Protein AF-A0A220IEG6-F1 (afdb_monomer)

Radius of gyration: 37.65 Å; Cα contacts (8 Å, |Δi|>4): 8; chains: 1; bounding box: 82×27×104 Å

Solvent-accessible surface area (backbone atoms only — not comparable to full-atom values): 6663 Å² total; per-residue (Å²): 136,83,89,83,88,79,87,78,90,80,84,78,84,68,79,72,67,65,54,66,60,52,52,52,52,50,53,52,49,53,50,53,54,48,53,51,51,52,51,54,53,52,51,56,49,59,73,71,49,74,57,66,71,58,58,52,47,56,49,48,55,59,57,68,71,54,73,52,88,90,44,94,80,40,93,62,82,84,64,74,76,52,48,71,77,76,42,75,69,92,74,62,73,75,69,90,71,74,87,126

pLDDT: mean 77.03, std 18.69, range [35.75, 98.62]

InterPro domains:
  IPR015898 G-protein, gamma subunit-like domain [PF00631] (30-100)
  IPR015898 G-protein, gamma subunit-like domain [SM01224] (26-100)
  IPR045878 Guanine nucleotide-binding protein subunit gamma 1/2 [PTHR35129] (11-99)

Mean predicted aligned error: 17.06 Å

Foldseek 3Di:
DDDDDDDDDDPPPPCPPPVVVVVVVVVVVVVVVVVVVVVVVVVVVVVVDDDPVVVVVVVVCVCVVADDLVDPPDPDPNDCVCCCVVPDDPDPVPPPDDPD

Sequence (100 aa):
MEVGSCNSSGQLSGRAVDTRGKHRIHAQLNRLQQEARFLEEELELLEKMDNASASCKEFLDSVDSKPDPLLPQTMGPVNTTWDQWFERPKEAKRCGCFIL

Secondary structure (DSSP, 8-state):
------------------HHHHHHHHHHHHHHHHHHHHHHHHHHHHHHSPPHHHHHHHHHHHHHTS--TTSTT--S---TTTHHHHS--TT---------

Organism: Brassica juncea (NCBI:txid3707)

Structure (mmCIF, N/CA/C/O backbone):
data_AF-A0A220IEG6-F1
#
_entry.id   AF-A0A220IEG6-F1
#
loop_
_atom_site.group_PDB
_atom_site.id
_atom_site.type_symbol
_atom_site.label_atom_id
_atom_site.label_alt_id
_atom_site.label_comp_id
_atom_site.label_asym_id
_atom_site.label_entity_id
_atom_site.label_seq_id
_atom_site.pdbx_PDB_ins_code
_atom_site.Cartn_x
_atom_site.Cartn_y
_atom_site.Cartn_z
_atom_site.occupancy
_atom_site.B_iso_or_equiv
_atom_site.auth_seq_id
_atom_site.auth_comp_id
_atom_site.auth_asym_id
_atom_site.auth_atom_id
_atom_site.pdbx_PDB_model_num
ATOM 1 N N . MET A 1 1 ? 34.040 3.682 -79.161 1.00 35.75 1 MET A N 1
ATOM 2 C CA . MET A 1 1 ? 32.822 4.412 -79.564 1.00 35.75 1 MET A CA 1
ATOM 3 C C . MET A 1 1 ? 31.842 4.259 -78.412 1.00 35.75 1 MET A C 1
ATOM 5 O O . MET A 1 1 ? 31.467 3.134 -78.120 1.00 35.75 1 MET A O 1
ATOM 9 N N . GLU A 1 2 ? 31.870 5.238 -77.504 1.00 40.72 2 GLU A N 1
ATOM 10 C CA . GLU A 1 2 ? 30.801 6.252 -77.313 1.00 40.72 2 GLU A CA 1
ATOM 11 C C . GLU A 1 2 ? 29.577 5.603 -76.638 1.00 40.72 2 GLU A C 1
ATOM 13 O O . GLU A 1 2 ? 28.864 4.822 -77.254 1.00 40.72 2 GLU A O 1
ATOM 18 N N . VAL A 1 3 ? 29.505 5.616 -75.302 1.00 45.91 3 VAL A N 1
ATOM 19 C CA . VAL A 1 3 ? 28.801 6.615 -74.464 1.00 45.91 3 VAL A CA 1
ATOM 20 C C . VAL A 1 3 ? 27.309 6.720 -74.791 1.00 45.91 3 VAL A C 1
ATOM 22 O O . VAL A 1 3 ? 26.908 7.226 -75.830 1.00 45.91 3 VAL A O 1
ATOM 25 N N . GLY A 1 4 ? 26.495 6.313 -73.817 1.00 37.88 4 GLY A N 1
ATOM 26 C CA . GLY A 1 4 ? 25.057 6.553 -73.760 1.00 37.88 4 GLY A CA 1
ATOM 27 C C . GLY A 1 4 ? 24.598 6.566 -72.306 1.00 37.88 4 GLY A C 1
ATOM 28 O O . GLY A 1 4 ? 23.997 5.612 -71.829 1.00 37.88 4 GLY A O 1
ATOM 29 N N . SER A 1 5 ? 24.962 7.629 -71.587 1.00 54.44 5 SER A N 1
ATOM 30 C CA . SER A 1 5 ? 24.430 7.945 -70.261 1.00 54.44 5 SER A CA 1
ATOM 31 C C . SER A 1 5 ? 23.009 8.500 -70.385 1.00 54.44 5 SER A C 1
ATOM 33 O O . SER A 1 5 ? 22.777 9.418 -71.169 1.00 54.44 5 SER A O 1
ATOM 35 N N . CYS A 1 6 ? 22.078 8.011 -69.568 1.00 40.72 6 CYS A N 1
ATOM 36 C CA . CYS A 1 6 ? 20.976 8.833 -69.076 1.00 40.72 6 CYS A CA 1
ATOM 37 C C . CYS A 1 6 ? 20.684 8.474 -67.613 1.00 40.72 6 CYS A C 1
ATOM 39 O O . CYS A 1 6 ? 20.359 7.346 -67.253 1.00 40.72 6 CYS A O 1
ATOM 41 N N . ASN A 1 7 ? 20.888 9.477 -66.766 1.00 49.38 7 ASN A N 1
ATOM 42 C CA . ASN A 1 7 ? 20.738 9.446 -65.323 1.00 49.38 7 ASN A CA 1
ATOM 43 C C . ASN A 1 7 ? 19.256 9.335 -64.939 1.00 49.38 7 ASN A C 1
ATOM 45 O O . ASN A 1 7 ? 18.441 10.110 -65.437 1.00 49.38 7 ASN A O 1
ATOM 49 N N . SER A 1 8 ? 18.931 8.496 -63.955 1.00 45.44 8 SER A N 1
ATOM 50 C CA . SER A 1 8 ? 17.801 8.774 -63.067 1.00 45.44 8 SER A CA 1
ATOM 51 C C . SER A 1 8 ? 18.321 8.854 -61.642 1.00 45.44 8 SER A C 1
ATOM 53 O O . SER A 1 8 ? 18.659 7.859 -61.004 1.00 45.44 8 SER A O 1
ATOM 55 N N . SER A 1 9 ? 18.425 10.097 -61.194 1.00 51.16 9 SER A N 1
ATOM 56 C CA . SER A 1 9 ? 18.665 10.543 -59.833 1.00 51.16 9 SER A CA 1
ATOM 57 C C . SER A 1 9 ? 17.899 9.696 -58.818 1.00 51.16 9 SER A C 1
ATOM 59 O O . SER A 1 9 ? 16.672 9.664 -58.828 1.00 51.16 9 SER A O 1
ATOM 61 N N . GLY A 1 10 ? 18.620 9.021 -57.927 1.00 48.81 10 GLY A N 1
ATOM 62 C CA . GLY A 1 10 ? 17.977 8.230 -56.880 1.00 48.81 10 GLY A CA 1
ATOM 63 C C . GLY A 1 10 ? 18.913 7.521 -55.911 1.00 48.81 10 GLY A C 1
ATOM 64 O O . GLY A 1 10 ? 18.486 6.572 -55.272 1.00 48.81 10 GLY A O 1
ATOM 65 N N . GLN A 1 11 ? 20.177 7.929 -55.783 1.00 50.25 11 GLN A N 1
ATOM 66 C CA . GLN A 1 11 ? 21.086 7.339 -54.794 1.00 50.25 11 GLN A CA 1
ATOM 67 C C . GLN A 1 11 ? 21.908 8.417 -54.094 1.00 50.25 11 GLN A C 1
ATOM 69 O O . GLN A 1 11 ? 23.114 8.531 -54.254 1.00 50.25 11 GLN A O 1
ATOM 74 N N . LEU A 1 12 ? 21.213 9.205 -53.277 1.00 50.22 12 LEU A N 1
ATOM 75 C CA . LEU A 1 12 ? 21.788 9.857 -52.103 1.00 50.22 12 LEU A CA 1
ATOM 76 C C . LEU A 1 12 ? 20.836 9.658 -50.916 1.00 50.22 12 LEU A C 1
ATOM 78 O O . LEU A 1 12 ? 20.468 10.605 -50.233 1.00 50.22 12 LEU A O 1
ATOM 82 N N . SER A 1 13 ? 20.434 8.413 -50.634 1.00 51.44 13 SER A N 1
ATOM 83 C CA . SER A 1 13 ? 20.050 8.072 -49.259 1.00 51.44 13 SER A CA 1
ATOM 84 C C . SER A 1 13 ? 21.347 7.797 -48.508 1.00 51.44 13 SER A C 1
ATOM 86 O O . SER A 1 13 ? 21.744 6.657 -48.267 1.00 51.44 13 SER A O 1
ATOM 88 N N . GLY A 1 14 ? 22.102 8.872 -48.276 1.00 48.41 14 GLY A N 1
ATOM 89 C CA . GLY A 1 14 ? 23.314 8.827 -47.485 1.00 48.41 14 GLY A CA 1
ATOM 90 C C . GLY A 1 14 ? 22.930 8.323 -46.112 1.00 48.41 14 GLY A C 1
ATOM 91 O O . GLY A 1 14 ? 22.271 9.054 -45.389 1.00 48.41 14 GLY A O 1
ATOM 92 N N . ARG A 1 15 ? 23.284 7.065 -45.822 1.00 53.59 15 ARG A N 1
ATOM 93 C CA . ARG A 1 15 ? 23.444 6.461 -44.496 1.00 53.59 15 ARG A CA 1
ATOM 94 C C . ARG A 1 15 ? 22.760 7.281 -43.401 1.00 53.59 15 ARG A C 1
ATOM 96 O O . ARG A 1 15 ? 23.428 7.840 -42.531 1.00 53.59 15 ARG A O 1
ATOM 103 N N . ALA A 1 16 ? 21.430 7.349 -43.446 1.00 54.22 16 ALA A N 1
ATOM 104 C CA . ALA A 1 16 ? 20.668 7.710 -42.276 1.00 54.22 16 ALA A CA 1
ATOM 105 C C . ALA A 1 16 ? 20.937 6.539 -41.342 1.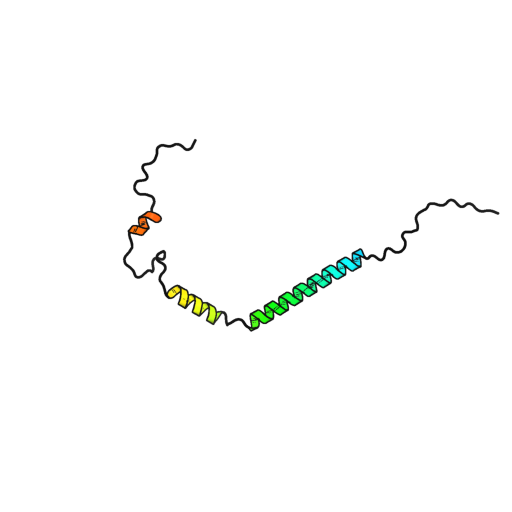00 54.22 16 ALA A C 1
ATOM 107 O O . ALA A 1 16 ? 20.321 5.483 -41.464 1.00 54.22 16 ALA A O 1
ATOM 108 N N . VAL A 1 17 ? 21.975 6.668 -40.505 1.00 59.66 17 VAL A N 1
ATOM 109 C CA . VAL A 1 17 ? 22.139 5.820 -39.329 1.00 59.66 17 VAL A CA 1
ATOM 110 C C . VAL A 1 17 ? 20.743 5.764 -38.747 1.00 59.66 17 VAL A C 1
ATOM 112 O O . VAL A 1 17 ? 20.163 6.827 -38.534 1.00 59.66 17 VAL A O 1
ATOM 115 N N . ASP A 1 18 ? 20.170 4.570 -38.624 1.00 59.00 18 ASP A N 1
ATOM 116 C CA . ASP A 1 18 ? 18.814 4.377 -38.124 1.00 59.00 18 ASP A CA 1
ATOM 117 C C . ASP A 1 18 ?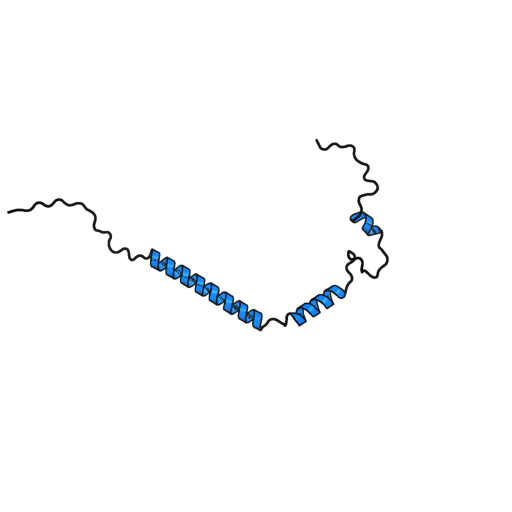 18.780 4.810 -36.650 1.00 59.00 18 ASP A C 1
ATOM 119 O O . ASP A 1 18 ? 18.835 4.026 -35.700 1.00 59.00 18 ASP A O 1
ATOM 123 N N . THR A 1 19 ? 18.802 6.124 -36.444 1.00 61.53 19 THR A N 1
ATOM 124 C CA . THR A 1 19 ? 18.796 6.766 -35.146 1.00 61.53 19 THR A CA 1
ATOM 125 C C . THR A 1 19 ? 17.443 6.527 -34.510 1.00 61.53 19 THR A C 1
ATOM 127 O O . THR A 1 19 ? 17.369 6.489 -33.289 1.00 61.53 19 THR A O 1
ATOM 130 N N . ARG A 1 20 ? 16.380 6.279 -35.289 1.00 62.97 20 ARG A N 1
ATOM 131 C CA . ARG A 1 20 ? 15.067 5.883 -34.774 1.00 62.97 20 ARG A CA 1
ATOM 132 C C . ARG A 1 20 ? 15.150 4.555 -34.021 1.00 62.97 20 ARG A C 1
ATOM 134 O O . ARG A 1 20 ? 14.622 4.466 -32.912 1.00 62.97 20 ARG A O 1
ATOM 141 N N . GLY A 1 21 ? 15.870 3.569 -34.559 1.00 78.56 21 GLY A N 1
ATOM 142 C CA . GLY A 1 21 ? 16.196 2.329 -33.852 1.00 78.56 21 GLY A CA 1
ATOM 143 C C . GLY A 1 21 ? 16.957 2.587 -32.548 1.00 78.56 21 GLY A C 1
ATOM 144 O O . GLY A 1 21 ? 16.549 2.100 -31.491 1.00 78.56 21 GLY A O 1
ATOM 145 N N . LYS A 1 22 ? 17.997 3.434 -32.592 1.00 85.75 22 LYS A N 1
ATOM 146 C CA . LYS A 1 22 ? 18.786 3.813 -31.406 1.00 85.75 22 LYS A CA 1
ATOM 147 C C . LYS A 1 22 ? 17.928 4.477 -30.323 1.00 85.75 22 LYS A C 1
ATOM 149 O O . LYS A 1 22 ? 17.981 4.039 -29.178 1.00 85.75 22 LYS A O 1
ATOM 154 N N . HIS A 1 23 ? 17.126 5.486 -30.664 1.00 89.62 23 HIS A N 1
ATOM 155 C CA . HIS A 1 23 ? 16.256 6.182 -29.709 1.00 89.62 23 HIS A CA 1
ATOM 156 C C . HIS A 1 23 ? 15.209 5.240 -29.110 1.00 89.62 23 HIS A C 1
ATOM 158 O O . HIS A 1 23 ? 14.971 5.294 -27.907 1.00 89.62 23 HIS A O 1
ATOM 164 N N . ARG A 1 24 ? 14.635 4.331 -29.911 1.00 91.00 24 ARG A N 1
ATOM 165 C CA . ARG A 1 24 ? 13.699 3.315 -29.409 1.00 91.00 24 ARG A CA 1
ATOM 166 C C . ARG A 1 24 ? 14.356 2.406 -28.372 1.00 91.00 24 ARG A C 1
ATOM 168 O O . ARG A 1 24 ? 13.771 2.182 -27.318 1.00 91.00 24 ARG A O 1
ATOM 175 N N . ILE A 1 25 ? 15.566 1.922 -28.653 1.00 92.94 25 ILE A N 1
ATOM 176 C CA . ILE A 1 25 ? 16.320 1.078 -27.717 1.00 92.94 25 ILE A CA 1
ATOM 177 C C . ILE A 1 25 ? 16.660 1.860 -26.440 1.00 92.94 25 ILE A C 1
ATOM 179 O O . ILE A 1 25 ? 16.475 1.340 -25.347 1.00 92.94 25 ILE A O 1
ATOM 183 N N . HIS A 1 26 ? 17.082 3.124 -26.553 1.00 94.12 26 HIS A N 1
ATOM 184 C CA . HIS A 1 26 ? 17.383 3.957 -25.381 1.00 94.12 26 HIS A CA 1
ATOM 185 C C . HIS A 1 26 ? 16.135 4.236 -24.536 1.00 94.12 26 HIS A C 1
ATOM 187 O O . HIS A 1 26 ? 16.206 4.180 -23.316 1.00 94.12 26 HIS A O 1
ATOM 193 N N . ALA A 1 27 ? 14.980 4.487 -25.158 1.00 95.44 27 ALA A N 1
ATOM 194 C CA . ALA A 1 27 ? 13.726 4.681 -24.434 1.00 95.44 27 ALA A CA 1
ATOM 195 C C . ALA A 1 27 ? 13.305 3.415 -23.674 1.00 95.44 27 ALA A C 1
ATOM 197 O O . ALA A 1 27 ? 12.890 3.500 -22.522 1.00 95.44 27 ALA A O 1
ATOM 198 N N . GLN A 1 28 ? 13.451 2.239 -24.292 1.00 95.94 28 GLN A N 1
ATOM 199 C CA . GLN A 1 28 ? 13.186 0.961 -23.629 1.00 95.94 28 GLN A CA 1
ATOM 200 C C . GLN A 1 28 ? 14.154 0.707 -22.470 1.00 95.94 28 GLN A C 1
ATOM 202 O O . GLN A 1 28 ? 13.712 0.313 -21.396 1.00 95.94 28 GLN A O 1
ATOM 207 N N . LEU A 1 29 ? 15.447 0.985 -22.662 1.00 97.19 29 LEU A N 1
ATOM 208 C CA . LEU A 1 29 ? 16.455 0.856 -21.612 1.00 97.19 29 LEU A CA 1
ATOM 209 C C . LEU A 1 29 ? 16.161 1.788 -20.433 1.00 97.19 29 LEU A C 1
ATOM 211 O O . LEU A 1 29 ? 16.147 1.338 -19.296 1.00 97.19 29 LEU A O 1
ATOM 215 N N . ASN A 1 30 ? 15.864 3.060 -20.704 1.00 97.56 30 ASN A N 1
ATOM 216 C CA . ASN A 1 30 ? 15.528 4.035 -19.667 1.00 97.56 30 ASN A CA 1
ATOM 217 C C . ASN A 1 30 ? 14.274 3.625 -18.889 1.00 97.56 30 ASN A C 1
ATOM 219 O O . ASN A 1 30 ? 14.239 3.788 -17.672 1.00 97.56 30 ASN A O 1
ATOM 223 N N . ARG A 1 31 ? 13.266 3.069 -19.577 1.00 98.12 31 ARG A N 1
ATOM 224 C CA . ARG A 1 31 ? 12.058 2.547 -18.931 1.00 98.12 31 ARG A CA 1
ATOM 225 C C . ARG A 1 31 ? 12.392 1.393 -17.990 1.00 98.12 31 ARG A C 1
ATOM 227 O O . ARG A 1 31 ? 12.024 1.452 -16.827 1.00 98.12 31 ARG A O 1
ATOM 234 N N . LEU A 1 32 ? 13.141 0.396 -18.466 1.00 98.50 32 LEU A N 1
ATOM 235 C CA . LEU A 1 32 ? 13.563 -0.742 -17.642 1.00 98.50 32 LEU A CA 1
ATOM 236 C C . LEU A 1 32 ? 14.429 -0.302 -16.460 1.00 98.50 32 LEU A C 1
ATOM 238 O O . LEU A 1 32 ? 14.266 -0.804 -15.358 1.00 98.50 32 LEU A O 1
ATOM 242 N N . GLN A 1 33 ? 15.325 0.662 -16.667 1.00 98.38 33 GLN A N 1
ATOM 243 C CA . GLN A 1 33 ? 16.152 1.202 -15.593 1.00 98.38 33 GLN A CA 1
ATOM 244 C C . GLN A 1 33 ? 15.307 1.933 -14.542 1.00 98.38 33 GLN A C 1
ATOM 246 O O . GLN A 1 33 ? 15.629 1.893 -13.361 1.00 98.38 33 GLN A O 1
ATOM 251 N N . GLN A 1 34 ? 14.235 2.610 -14.953 1.00 98.62 34 GLN A N 1
ATOM 252 C CA . GLN A 1 34 ? 13.298 3.236 -14.028 1.00 98.62 34 GLN A CA 1
ATOM 253 C C . GLN A 1 34 ? 12.464 2.200 -13.269 1.00 98.62 34 GLN A C 1
ATOM 255 O O . GLN A 1 34 ? 12.339 2.321 -12.057 1.00 98.62 34 GLN A O 1
ATOM 260 N N . GLU A 1 35 ? 11.943 1.183 -13.958 1.00 98.62 35 GLU A N 1
ATOM 261 C CA . GLU A 1 35 ? 11.229 0.061 -13.334 1.00 98.62 35 GLU A CA 1
ATOM 262 C C . GLU A 1 35 ? 12.121 -0.648 -12.300 1.00 98.62 35 GLU A C 1
ATOM 264 O O . GLU A 1 35 ? 11.675 -0.902 -11.188 1.00 98.62 35 GLU A O 1
ATOM 269 N N . ALA A 1 36 ? 13.398 -0.884 -12.622 1.00 98.56 36 ALA A N 1
ATOM 270 C CA . ALA A 1 36 ? 14.358 -1.482 -11.695 1.00 98.56 36 ALA A CA 1
ATOM 271 C C . ALA A 1 36 ? 14.568 -0.626 -10.438 1.00 98.56 36 ALA A C 1
ATOM 273 O O . ALA A 1 36 ? 14.498 -1.155 -9.335 1.00 98.56 36 ALA A O 1
ATOM 274 N N . ARG A 1 37 ? 14.748 0.695 -10.592 1.00 98.62 37 ARG A N 1
ATOM 275 C CA . ARG A 1 37 ? 14.879 1.603 -9.439 1.00 98.62 37 ARG A CA 1
ATOM 276 C C . ARG A 1 37 ? 13.639 1.597 -8.549 1.00 98.62 37 ARG A C 1
ATOM 278 O O . ARG A 1 37 ? 13.775 1.544 -7.337 1.00 98.62 37 ARG A O 1
ATOM 285 N N . PHE A 1 38 ? 12.443 1.625 -9.136 1.00 98.62 38 PHE A N 1
ATOM 286 C CA . PHE A 1 38 ? 11.206 1.574 -8.353 1.00 98.62 38 PHE A CA 1
ATOM 287 C C . PHE A 1 38 ? 11.076 0.267 -7.572 1.00 98.62 38 PHE A C 1
ATOM 289 O O . PHE A 1 38 ? 10.715 0.300 -6.403 1.00 98.62 38 PHE A O 1
ATOM 296 N N . LEU A 1 39 ? 11.433 -0.867 -8.176 1.00 98.56 39 LEU A N 1
ATOM 297 C CA . LEU A 1 39 ? 11.424 -2.149 -7.471 1.00 98.56 39 LEU A CA 1
ATOM 298 C C . LEU A 1 39 ? 12.454 -2.200 -6.334 1.00 98.56 39 LEU A C 1
ATOM 300 O O . LEU A 1 39 ? 12.162 -2.756 -5.281 1.00 98.56 39 LEU A O 1
ATOM 304 N N . GLU A 1 40 ? 13.643 -1.623 -6.522 1.00 98.50 40 GLU A N 1
ATOM 305 C CA . GLU A 1 40 ? 14.654 -1.515 -5.461 1.00 98.50 40 GLU A CA 1
ATOM 306 C C . GLU A 1 40 ? 14.144 -0.669 -4.281 1.00 98.50 40 GLU A C 1
ATOM 308 O O . GLU A 1 40 ? 14.257 -1.092 -3.131 1.00 98.50 40 GLU A O 1
ATOM 313 N N . GLU A 1 41 ? 13.523 0.480 -4.562 1.00 98.44 41 GLU A N 1
ATOM 314 C CA . GLU A 1 41 ? 12.904 1.346 -3.550 1.00 98.44 41 GLU A CA 1
ATOM 315 C C . GLU A 1 41 ? 11.743 0.641 -2.821 1.00 98.44 41 GLU A C 1
ATOM 317 O O . GLU A 1 41 ? 11.651 0.698 -1.595 1.00 98.44 41 GLU A O 1
ATOM 322 N N . GLU A 1 42 ? 10.870 -0.067 -3.548 1.00 98.00 42 GLU A N 1
ATOM 323 C CA . GLU A 1 42 ? 9.764 -0.841 -2.967 1.00 98.00 42 GLU A CA 1
ATOM 324 C C . GLU A 1 42 ? 10.266 -1.973 -2.063 1.00 98.00 42 GLU A C 1
ATOM 326 O O . GLU A 1 42 ? 9.711 -2.188 -0.985 1.00 98.00 42 GLU A O 1
ATOM 331 N N . LEU A 1 43 ? 11.331 -2.674 -2.460 1.00 98.25 43 LEU A N 1
ATOM 332 C CA . LEU A 1 43 ? 11.947 -3.714 -1.635 1.00 98.25 43 LEU A CA 1
ATOM 333 C C . LEU A 1 43 ? 12.543 -3.141 -0.346 1.00 98.25 43 LEU A C 1
ATOM 335 O O . LEU A 1 43 ? 12.341 -3.726 0.718 1.00 98.25 43 LEU A O 1
ATOM 339 N N . GLU A 1 44 ? 13.219 -1.992 -0.416 1.00 98.06 44 GLU A N 1
ATOM 340 C CA . GLU A 1 44 ? 13.749 -1.315 0.774 1.00 98.06 44 GLU A CA 1
ATOM 341 C C . GLU A 1 44 ? 12.622 -0.894 1.733 1.00 98.06 44 GLU A C 1
ATOM 343 O O . GLU A 1 44 ? 12.767 -0.989 2.954 1.00 98.06 44 GLU A O 1
ATOM 348 N N . LEU A 1 45 ? 11.480 -0.446 1.202 1.00 97.62 45 LEU A N 1
ATOM 349 C CA . LEU A 1 45 ? 10.303 -0.141 2.015 1.00 97.62 45 LEU A CA 1
ATOM 350 C C . LEU A 1 45 ? 9.729 -1.404 2.663 1.00 97.62 45 LEU A C 1
ATOM 352 O O . LEU A 1 45 ? 9.470 -1.389 3.863 1.00 97.62 45 LEU A O 1
ATOM 356 N N . LEU A 1 46 ? 9.577 -2.495 1.906 1.00 96.31 46 LEU A N 1
ATOM 357 C CA . LEU A 1 46 ? 9.074 -3.775 2.417 1.00 96.31 46 LEU A CA 1
ATOM 358 C C . LEU A 1 46 ? 9.957 -4.355 3.528 1.00 96.31 46 LEU A C 1
ATOM 360 O O . LEU A 1 46 ? 9.426 -4.917 4.480 1.00 96.31 46 LEU A O 1
ATOM 364 N N . GLU A 1 47 ? 11.280 -4.199 3.443 1.00 96.19 47 GLU A N 1
ATOM 365 C CA . GLU A 1 47 ? 12.207 -4.641 4.494 1.00 96.19 47 GLU A CA 1
ATOM 366 C C . GLU A 1 47 ? 12.031 -3.852 5.803 1.00 96.19 47 GLU A C 1
ATOM 368 O O . GLU A 1 47 ? 12.229 -4.390 6.891 1.00 96.19 47 GLU A O 1
ATOM 373 N N . LYS A 1 48 ? 11.624 -2.582 5.706 1.00 95.94 48 LYS A N 1
ATOM 374 C CA . LYS A 1 48 ? 11.365 -1.707 6.860 1.00 95.94 48 LYS A CA 1
ATOM 375 C C . LYS A 1 48 ? 9.946 -1.833 7.413 1.00 95.94 48 LYS A C 1
ATOM 377 O O . LYS A 1 48 ? 9.677 -1.276 8.475 1.00 95.94 48 LYS A O 1
ATOM 382 N N . MET A 1 49 ? 9.033 -2.487 6.695 1.00 95.06 49 MET A N 1
ATOM 383 C CA . MET A 1 49 ? 7.647 -2.639 7.127 1.00 95.06 49 MET A CA 1
ATOM 384 C C . MET A 1 49 ? 7.517 -3.668 8.250 1.00 95.06 49 MET A C 1
ATOM 386 O O . MET A 1 49 ? 8.183 -4.702 8.266 1.00 95.06 49 MET A O 1
ATOM 390 N N . ASP A 1 50 ? 6.596 -3.397 9.170 1.00 93.69 50 ASP A N 1
ATOM 391 C CA . ASP A 1 50 ? 6.256 -4.329 10.235 1.00 93.69 50 ASP A CA 1
ATOM 392 C C . ASP A 1 50 ? 5.532 -5.573 9.703 1.00 93.69 50 ASP A C 1
ATOM 394 O O . ASP A 1 50 ? 4.950 -5.599 8.613 1.00 93.69 50 ASP A O 1
ATOM 398 N N . ASN A 1 51 ? 5.531 -6.630 10.517 1.00 94.88 51 ASN A N 1
ATOM 399 C CA . ASN A 1 51 ? 4.797 -7.848 10.201 1.00 94.88 51 ASN A CA 1
ATOM 400 C C . ASN A 1 51 ? 3.305 -7.546 10.015 1.00 94.88 51 ASN A C 1
ATOM 402 O O . ASN A 1 51 ? 2.672 -6.960 10.894 1.00 94.88 51 ASN A O 1
ATOM 406 N N . ALA A 1 52 ? 2.710 -8.076 8.943 1.00 96.00 52 ALA A N 1
ATOM 407 C CA . ALA A 1 52 ? 1.280 -7.917 8.680 1.00 96.00 52 ALA A CA 1
ATOM 408 C C . ALA A 1 52 ? 0.406 -8.369 9.865 1.00 96.00 52 ALA A C 1
ATOM 410 O O . ALA A 1 52 ? -0.613 -7.753 10.154 1.00 96.00 52 ALA A O 1
ATOM 411 N N . SER A 1 53 ? 0.823 -9.406 10.601 1.00 96.44 53 SER A N 1
ATOM 412 C CA . SER A 1 53 ? 0.120 -9.870 11.803 1.00 96.44 53 SER A CA 1
ATOM 413 C C . SER A 1 53 ? 0.091 -8.832 12.930 1.00 96.44 53 SER A C 1
ATOM 415 O O . SER A 1 53 ? -0.920 -8.734 13.623 1.00 96.44 53 SER A O 1
ATOM 417 N N . ALA A 1 54 ? 1.165 -8.055 13.106 1.00 95.69 54 ALA A N 1
ATOM 418 C CA . ALA A 1 54 ? 1.231 -6.984 14.094 1.00 95.69 54 ALA A CA 1
ATOM 419 C C . ALA A 1 54 ? 0.322 -5.821 13.681 1.00 95.69 54 ALA A C 1
ATOM 421 O O . ALA A 1 54 ? -0.569 -5.452 14.443 1.00 95.69 54 ALA A O 1
ATOM 422 N N . SER A 1 55 ? 0.446 -5.343 12.438 1.00 95.38 55 SER A N 1
ATOM 423 C CA . SER A 1 55 ? -0.396 -4.258 11.918 1.00 95.38 55 SER A CA 1
ATOM 424 C C . SER A 1 55 ? -1.885 -4.622 11.911 1.00 95.38 55 SER A C 1
ATOM 426 O O . SER A 1 55 ? -2.726 -3.799 12.262 1.00 95.38 55 SER A O 1
ATOM 428 N N . CYS A 1 56 ? -2.242 -5.864 11.559 1.00 96.44 56 CYS A N 1
ATOM 429 C CA . CYS A 1 56 ? -3.630 -6.325 11.618 1.00 96.44 56 CYS A CA 1
ATOM 430 C C . CYS A 1 56 ? -4.164 -6.364 13.052 1.00 96.44 56 CYS A C 1
ATOM 432 O O . CYS A 1 56 ? -5.324 -6.026 13.270 1.00 96.44 56 CYS A O 1
ATOM 434 N N . LYS A 1 57 ? -3.342 -6.769 14.026 1.00 96.31 57 LYS A N 1
ATOM 435 C CA . LYS A 1 57 ? -3.748 -6.781 15.431 1.00 96.31 57 LYS A CA 1
ATOM 436 C C . LYS A 1 57 ? -3.989 -5.364 15.949 1.00 96.31 57 LYS A C 1
ATOM 438 O O . LYS A 1 57 ? -5.045 -5.112 16.510 1.00 96.31 57 LYS A O 1
ATOM 443 N N . GLU A 1 58 ? -3.062 -4.443 15.695 1.00 96.31 58 GLU A N 1
ATOM 444 C CA . GLU A 1 58 ? -3.213 -3.031 16.069 1.00 96.31 58 GLU A CA 1
ATOM 445 C C . GLU A 1 58 ? -4.455 -2.401 15.434 1.00 96.31 58 GLU A C 1
ATOM 447 O O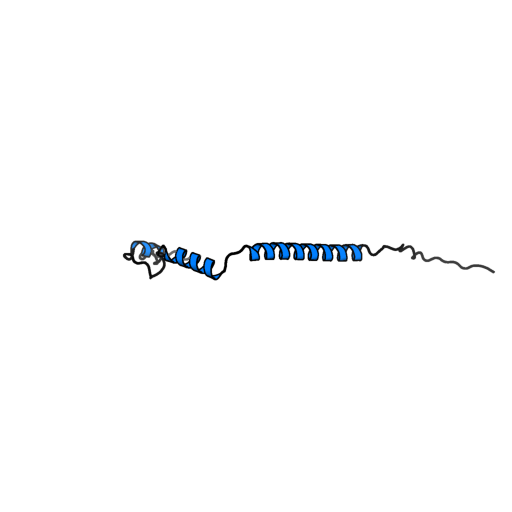 . GLU A 1 58 ? -5.189 -1.660 16.086 1.00 96.31 58 GLU A O 1
ATOM 452 N N . PHE A 1 59 ? -4.728 -2.734 14.171 1.00 95.12 59 PHE A N 1
ATOM 453 C CA . PHE A 1 59 ? -5.937 -2.292 13.491 1.00 95.12 59 PHE A CA 1
ATOM 454 C C . PHE A 1 59 ? -7.204 -2.812 14.181 1.00 95.12 59 PHE A C 1
ATOM 456 O O . PHE A 1 59 ? -8.101 -2.018 14.460 1.00 95.12 59 PHE A O 1
ATOM 463 N N . LEU A 1 60 ? -7.275 -4.109 14.493 1.00 94.06 60 LEU A N 1
ATOM 464 C CA . LEU A 1 60 ? -8.419 -4.688 15.204 1.00 94.06 60 LEU A CA 1
ATOM 465 C C . LEU A 1 60 ? -8.604 -4.046 16.582 1.00 94.06 60 LEU A C 1
ATOM 467 O O . LEU A 1 60 ? -9.698 -3.580 16.884 1.00 94.06 60 LEU A O 1
ATOM 471 N N . ASP A 1 61 ? -7.525 -3.914 17.355 1.00 94.25 61 ASP A N 1
ATOM 472 C CA . ASP A 1 61 ? -7.548 -3.258 18.665 1.00 94.25 61 ASP A CA 1
ATOM 473 C C . ASP A 1 61 ? -8.074 -1.811 18.552 1.00 94.25 61 ASP A C 1
ATOM 475 O O . ASP A 1 61 ? -8.833 -1.344 19.405 1.00 94.25 61 ASP A O 1
ATOM 479 N N . SER A 1 62 ? -7.724 -1.099 17.472 1.00 92.75 62 SER A N 1
ATOM 480 C CA . SER A 1 62 ? -8.211 0.260 17.211 1.00 92.75 62 SER A CA 1
ATOM 481 C C . SER A 1 62 ? -9.705 0.308 16.868 1.00 92.75 62 SER A C 1
ATOM 483 O O . SER A 1 62 ? -10.415 1.178 17.377 1.00 92.75 62 SER A O 1
ATOM 485 N N . VAL A 1 63 ? -10.195 -0.631 16.053 1.00 90.94 63 VAL A N 1
ATOM 486 C CA . VAL A 1 63 ? -11.602 -0.716 15.631 1.00 90.94 63 VAL A CA 1
ATOM 487 C C . VAL A 1 63 ? -12.491 -1.135 16.800 1.00 90.94 63 VAL A C 1
ATOM 489 O O . VAL A 1 63 ? -13.550 -0.547 17.004 1.00 90.94 63 VAL A O 1
ATOM 492 N N . ASP A 1 64 ? -12.030 -2.078 17.618 1.00 87.12 64 ASP A N 1
ATOM 493 C CA . ASP A 1 64 ? -12.779 -2.585 18.768 1.00 87.12 64 ASP A CA 1
ATOM 494 C C . ASP A 1 64 ? -12.796 -1.599 19.949 1.00 87.12 64 ASP A C 1
ATOM 496 O O . ASP A 1 64 ? -13.655 -1.688 20.829 1.00 87.12 64 ASP A O 1
ATOM 500 N N . SER A 1 65 ? -11.882 -0.620 19.974 1.00 88.25 65 SER A N 1
ATOM 501 C CA . SER A 1 65 ? -11.767 0.348 21.075 1.00 88.25 65 SER A C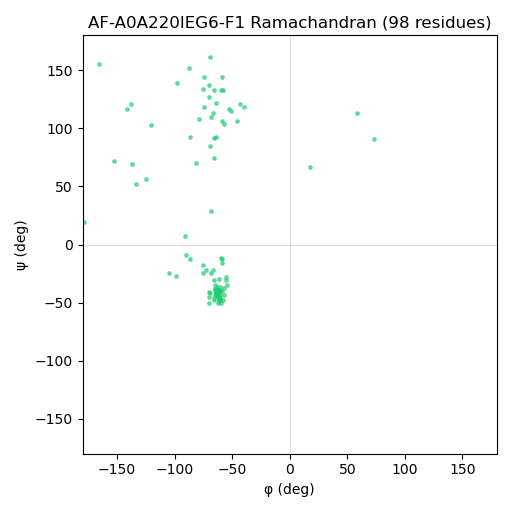A 1
ATOM 502 C C . SER A 1 65 ? -13.016 1.216 21.279 1.00 88.25 65 SER A C 1
ATOM 504 O O . SER A 1 65 ? -13.295 1.646 22.403 1.00 88.25 65 SER A O 1
ATOM 506 N N . LYS A 1 66 ? -13.779 1.484 20.211 1.00 84.19 66 LYS A N 1
ATOM 507 C CA . LYS A 1 66 ? -14.998 2.295 20.261 1.00 84.19 66 LYS A CA 1
ATOM 508 C C . LYS A 1 66 ? -16.097 1.659 19.407 1.00 84.19 66 LYS A C 1
ATOM 510 O O . LYS A 1 66 ? -15.932 1.573 18.194 1.00 84.19 66 LYS A O 1
ATOM 515 N N . PRO A 1 67 ? -17.253 1.307 19.997 1.00 80.44 67 PRO A N 1
ATOM 516 C CA . PRO A 1 67 ? -18.343 0.708 19.241 1.00 80.44 67 PRO A CA 1
ATOM 517 C C . PRO A 1 67 ? -18.919 1.704 18.226 1.00 80.44 67 PRO A C 1
ATOM 519 O O . PRO A 1 67 ? -19.206 2.858 18.563 1.00 80.44 67 PRO A O 1
ATOM 522 N N . ASP A 1 68 ? -19.103 1.246 16.990 1.00 79.56 68 ASP A N 1
ATOM 523 C CA . ASP A 1 68 ? -19.717 2.026 15.915 1.00 79.56 68 ASP A CA 1
ATOM 524 C C . ASP A 1 68 ? -21.236 2.130 16.136 1.00 79.56 68 ASP A C 1
ATOM 526 O O . ASP A 1 68 ? -21.899 1.094 16.098 1.00 79.56 68 ASP A O 1
ATOM 530 N N . PRO A 1 69 ? -21.812 3.338 16.312 1.00 76.12 69 PRO A N 1
ATOM 531 C CA . PRO A 1 69 ? -23.248 3.545 16.543 1.00 76.12 69 PRO A CA 1
ATOM 532 C C . PRO A 1 69 ? -24.162 3.014 15.431 1.00 76.12 69 PRO A C 1
ATOM 534 O O . PRO A 1 69 ? -25.366 2.901 15.649 1.00 76.12 69 PRO A O 1
ATOM 537 N N . LEU A 1 70 ? -23.622 2.719 14.246 1.00 77.25 70 LEU A N 1
ATOM 538 C CA . LEU A 1 70 ? -24.365 2.143 13.128 1.00 77.25 70 LEU A CA 1
ATOM 539 C C . LEU A 1 70 ? -24.358 0.611 13.131 1.00 77.25 70 LEU A C 1
ATOM 541 O O . LEU A 1 70 ? -25.086 -0.003 12.350 1.00 77.25 70 LEU A O 1
ATOM 545 N N . LEU A 1 71 ? -23.555 -0.015 13.995 1.00 76.50 71 LEU A N 1
ATOM 546 C CA . LEU A 1 71 ? -23.482 -1.462 14.114 1.00 76.50 71 LEU A CA 1
ATOM 547 C C . LEU A 1 71 ? -24.350 -1.961 15.282 1.00 76.50 71 LEU A C 1
ATOM 549 O O . LEU A 1 71 ? -24.315 -1.387 16.371 1.00 76.50 71 LEU A O 1
ATOM 553 N N . PRO A 1 72 ? -25.084 -3.082 15.116 1.00 66.75 72 PRO A N 1
ATOM 554 C CA . PRO A 1 72 ? -25.993 -3.622 16.140 1.00 66.75 72 PRO A CA 1
ATOM 555 C C . PRO A 1 72 ? -25.340 -3.965 17.488 1.00 66.75 72 PRO A C 1
ATOM 557 O O . PRO A 1 72 ? -26.036 -4.248 18.459 1.00 66.75 72 PRO A O 1
ATOM 560 N N . GLN A 1 73 ? -24.007 -3.995 17.541 1.00 66.12 73 GLN A N 1
ATOM 561 C CA .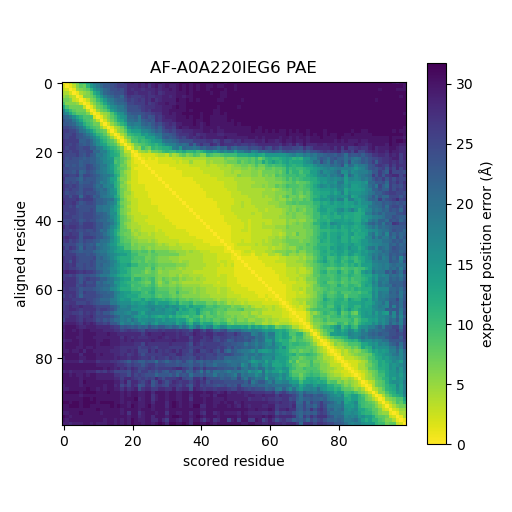 GLN A 1 73 ? -23.223 -4.447 18.685 1.00 66.12 73 GLN A CA 1
ATOM 562 C C . GLN A 1 73 ? -22.865 -3.321 19.667 1.00 66.12 73 GLN A C 1
ATOM 564 O O . GLN A 1 73 ? -22.107 -3.547 20.611 1.00 66.12 73 GLN A O 1
ATOM 569 N N . THR A 1 74 ? -23.409 -2.110 19.492 1.00 58.59 74 THR A N 1
ATOM 570 C CA . THR A 1 74 ? -23.181 -1.026 20.450 1.00 58.59 74 THR A CA 1
ATOM 571 C C . THR A 1 74 ? -23.828 -1.340 21.788 1.00 58.59 74 THR A C 1
ATOM 573 O O . THR A 1 74 ? -25.052 -1.363 21.919 1.00 58.59 74 THR A O 1
ATOM 576 N N . MET A 1 75 ? -22.998 -1.534 22.809 1.00 56.75 75 MET A N 1
ATOM 577 C CA . MET A 1 75 ? -23.431 -1.545 24.202 1.00 56.75 75 MET A CA 1
ATOM 578 C C . MET A 1 75 ? -23.840 -0.122 24.602 1.00 56.75 75 MET A C 1
ATOM 580 O O . MET A 1 75 ? -23.046 0.655 25.123 1.00 56.75 75 MET A O 1
ATOM 584 N N . GLY A 1 76 ? -25.084 0.240 24.301 1.00 62.72 76 GLY A N 1
ATOM 585 C CA . GLY A 1 76 ? -25.673 1.530 24.632 1.00 62.72 76 GLY A CA 1
ATOM 586 C C . GLY A 1 76 ? -27.194 1.503 24.465 1.00 62.72 76 GLY A C 1
ATOM 587 O O . GLY A 1 76 ? -27.716 0.664 23.729 1.00 62.72 76 GLY A O 1
ATOM 588 N N . PRO A 1 77 ? -27.936 2.379 25.163 1.00 63.12 77 PRO A N 1
ATOM 589 C CA . PRO A 1 77 ? -29.372 2.502 24.953 1.00 63.12 77 PRO A CA 1
ATOM 590 C C . PRO A 1 77 ? -29.648 2.887 23.494 1.00 63.12 77 PRO A C 1
ATOM 592 O O . PRO A 1 77 ? -29.013 3.801 22.964 1.00 63.12 77 PRO A O 1
ATOM 595 N N . VAL A 1 78 ? -30.596 2.192 22.857 1.00 69.62 78 VAL A N 1
ATOM 596 C CA . VAL A 1 78 ? -31.047 2.492 21.490 1.00 69.62 78 VAL A CA 1
ATOM 597 C C . VAL A 1 78 ? -31.438 3.963 21.420 1.00 69.62 78 VAL A C 1
ATOM 599 O O . VAL A 1 78 ? -32.357 4.409 22.108 1.00 69.62 78 VAL A O 1
ATOM 602 N N . ASN A 1 79 ? -30.722 4.732 20.604 1.00 69.00 79 ASN A N 1
ATOM 603 C CA . ASN A 1 79 ? -31.035 6.135 20.410 1.00 69.00 79 ASN A CA 1
ATOM 604 C C . ASN A 1 79 ? -32.088 6.263 19.303 1.00 69.00 79 ASN A C 1
ATOM 606 O O . ASN A 1 79 ? -31.762 6.395 18.127 1.00 69.00 79 ASN A O 1
ATOM 610 N N . THR A 1 80 ? -33.358 6.277 19.709 1.00 73.75 80 THR A N 1
ATOM 611 C CA . THR A 1 80 ? -34.537 6.414 18.833 1.00 73.75 8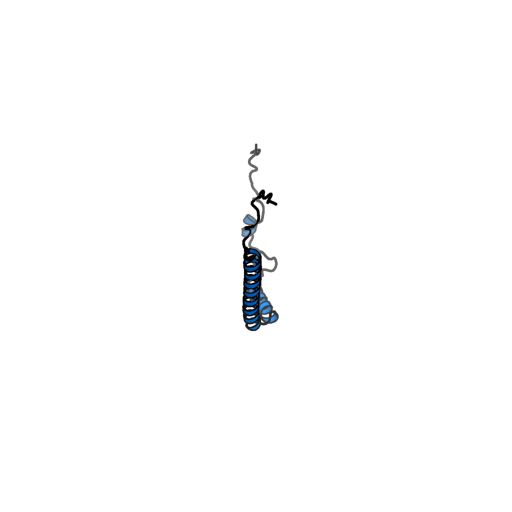0 THR A CA 1
ATOM 612 C C . THR A 1 80 ? -34.558 7.713 18.018 1.00 73.75 80 THR A C 1
ATOM 614 O O . THR A 1 80 ? -35.361 7.867 17.106 1.00 73.75 80 THR A O 1
ATOM 617 N N . THR A 1 81 ? -33.686 8.679 18.325 1.00 73.56 81 THR A N 1
ATOM 618 C CA . THR A 1 81 ? -33.533 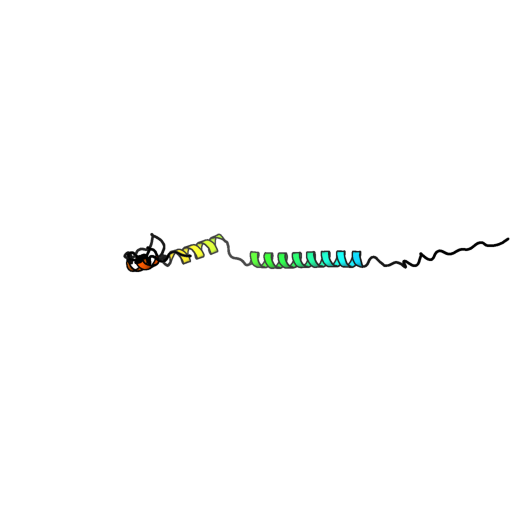9.910 17.531 1.00 73.56 81 THR A CA 1
ATOM 619 C C . THR A 1 81 ? -32.837 9.637 16.195 1.00 73.56 81 THR A C 1
ATOM 621 O O . THR A 1 81 ? -32.996 10.415 15.262 1.00 73.56 81 THR A O 1
ATOM 624 N N . TRP A 1 82 ? -32.074 8.545 16.062 1.00 73.12 82 TRP A N 1
ATOM 625 C CA . TRP A 1 82 ? -31.419 8.178 14.797 1.00 73.12 82 TRP A CA 1
ATOM 626 C C . TRP A 1 82 ? -32.392 7.600 13.773 1.00 73.12 82 TRP A C 1
ATOM 628 O O . TRP A 1 82 ? -32.162 7.756 12.573 1.00 73.12 82 TRP A O 1
ATOM 638 N N . ASP A 1 83 ? -33.517 7.040 14.227 1.00 75.12 83 ASP A N 1
ATOM 639 C CA . ASP A 1 83 ? -34.591 6.554 13.357 1.00 75.12 83 ASP A CA 1
ATOM 640 C C . ASP A 1 83 ? -35.088 7.662 12.416 1.00 75.12 83 ASP A C 1
ATOM 642 O O . ASP A 1 83 ? -35.482 7.386 11.293 1.00 75.12 83 ASP A O 1
ATOM 646 N N . GLN A 1 84 ? -34.983 8.941 12.797 1.00 78.00 84 GLN A N 1
ATOM 647 C CA . GLN A 1 84 ? -35.371 1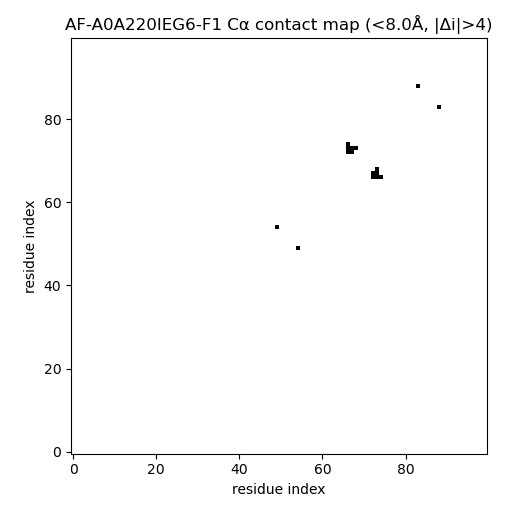0.058 11.927 1.00 78.00 84 GLN A CA 1
ATOM 648 C C . GLN A 1 84 ? -34.488 10.218 10.669 1.00 78.00 84 GLN A C 1
ATOM 650 O O . GLN A 1 84 ? -34.914 10.862 9.711 1.00 78.00 84 GLN A O 1
ATOM 655 N N . TRP A 1 85 ? -33.257 9.689 10.684 1.00 73.38 85 TRP A N 1
ATOM 656 C CA . TRP A 1 85 ? -32.299 9.759 9.573 1.00 73.38 85 TRP A CA 1
ATOM 657 C C . TRP A 1 85 ? -32.272 8.474 8.735 1.00 73.38 85 TRP A C 1
ATOM 659 O O . TRP A 1 85 ? -31.941 8.537 7.551 1.00 73.38 85 TRP A O 1
ATOM 669 N N . PHE A 1 86 ? -32.612 7.328 9.336 1.00 73.38 86 PHE A N 1
ATOM 670 C CA . PHE A 1 86 ? -32.581 6.012 8.683 1.00 73.38 86 PHE A CA 1
ATOM 671 C C . PHE A 1 86 ? -33.964 5.463 8.315 1.00 73.38 86 PHE A C 1
ATOM 673 O O . PHE A 1 86 ? -34.075 4.671 7.378 1.00 73.38 86 PHE A O 1
ATOM 680 N N . GLU A 1 87 ? -35.030 5.894 8.991 1.00 71.50 87 GLU A N 1
ATOM 681 C CA . GLU A 1 87 ? -36.401 5.631 8.567 1.00 71.50 87 GLU A CA 1
ATOM 682 C C . GLU A 1 87 ? -36.887 6.717 7.604 1.00 71.50 87 GLU A C 1
ATOM 684 O O . GLU A 1 87 ? -36.487 7.883 7.639 1.00 71.50 87 GLU A O 1
ATOM 689 N N . ARG A 1 88 ? -37.810 6.334 6.720 1.00 66.81 88 ARG A N 1
ATOM 690 C CA . ARG A 1 88 ? -38.534 7.302 5.894 1.00 66.81 88 ARG A CA 1
ATOM 691 C C . ARG A 1 88 ? -39.285 8.280 6.810 1.00 66.81 88 ARG A C 1
ATOM 693 O O . ARG A 1 88 ? -39.852 7.829 7.807 1.00 66.81 88 ARG A O 1
ATOM 700 N N . PRO A 1 89 ? -39.398 9.574 6.452 1.00 67.69 89 PRO A N 1
ATOM 701 C CA . PRO A 1 89 ? -40.258 10.498 7.181 1.00 67.69 89 PRO A CA 1
ATOM 702 C C . PRO A 1 89 ? -41.659 9.895 7.321 1.00 67.69 89 PRO A C 1
ATOM 704 O O . PRO A 1 89 ? -42.335 9.673 6.311 1.00 67.69 89 PRO A O 1
ATOM 707 N N . LYS A 1 90 ? -42.077 9.605 8.564 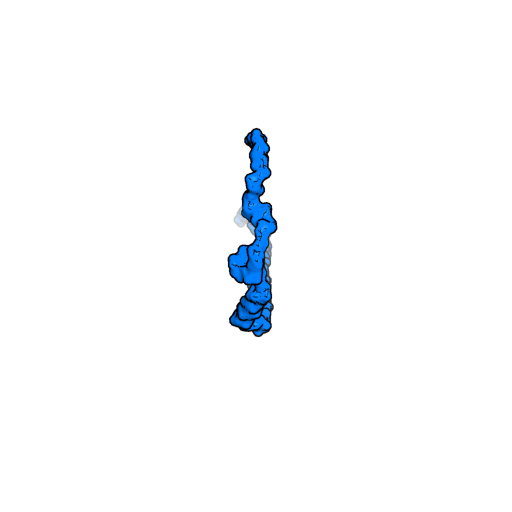1.00 66.94 90 LYS A N 1
ATOM 708 C CA . LYS A 1 90 ? -43.373 8.962 8.867 1.00 66.94 90 LYS A CA 1
ATOM 709 C C . LYS A 1 90 ? -44.537 9.751 8.274 1.00 66.94 90 LYS A C 1
ATOM 711 O O . LYS A 1 90 ? -45.506 9.172 7.807 1.00 66.94 90 LYS A O 1
ATOM 716 N N . GLU A 1 91 ? -44.348 11.064 8.183 1.00 64.56 91 GLU A N 1
ATOM 717 C CA . GLU A 1 91 ? -45.288 12.012 7.606 1.00 64.56 91 GLU A CA 1
ATOM 718 C C . GLU A 1 91 ? -44.620 12.840 6.504 1.00 64.56 91 GLU A C 1
ATOM 720 O O . GLU A 1 91 ? -44.619 14.073 6.524 1.00 64.56 91 GLU A O 1
ATOM 725 N N . ALA A 1 92 ? -44.055 12.184 5.488 1.00 61.97 92 ALA A N 1
ATOM 726 C CA . ALA A 1 92 ? -44.019 12.841 4.191 1.00 61.97 92 ALA A CA 1
ATOM 727 C C . ALA A 1 92 ? -45.482 12.998 3.764 1.00 61.97 92 ALA A C 1
ATOM 729 O O . ALA A 1 92 ? -46.051 12.077 3.175 1.00 61.97 92 ALA A O 1
ATOM 730 N N . LYS A 1 93 ? -46.113 14.144 4.080 1.00 64.00 93 LYS A N 1
ATOM 731 C CA . LYS A 1 93 ? -47.312 14.588 3.360 1.00 64.00 93 LYS A CA 1
ATOM 732 C C . LYS A 1 93 ? -46.963 14.379 1.898 1.00 64.00 93 LYS A C 1
ATOM 734 O O . LYS A 1 93 ? -46.082 15.076 1.396 1.00 64.00 93 LYS A O 1
ATOM 739 N N . ARG A 1 94 ? -47.541 13.358 1.257 1.00 60.19 94 ARG A N 1
ATOM 740 C CA . ARG A 1 94 ? -47.287 13.098 -0.156 1.00 60.19 94 ARG A CA 1
ATOM 741 C C . ARG A 1 94 ? -47.689 14.391 -0.842 1.00 60.19 94 ARG A C 1
ATOM 743 O O . ARG A 1 94 ? -48.882 14.681 -0.908 1.00 60.19 94 ARG A O 1
ATOM 750 N N . CYS A 1 95 ? -46.734 15.222 -1.259 1.00 68.19 95 CYS A N 1
ATOM 751 C CA . CYS A 1 95 ? -47.114 16.317 -2.130 1.00 68.19 95 CYS A CA 1
ATOM 752 C C . CYS A 1 95 ? -47.607 15.607 -3.385 1.00 68.19 95 CYS A C 1
ATOM 754 O O . CYS A 1 95 ? -46.904 14.757 -3.932 1.00 68.19 95 CYS A O 1
ATOM 756 N N . GLY A 1 96 ? -48.858 15.861 -3.772 1.00 65.44 96 GLY A N 1
ATOM 757 C CA . GLY A 1 96 ? -49.489 15.285 -4.965 1.00 65.44 96 GLY A CA 1
ATOM 758 C C . GLY A 1 96 ? -48.873 15.813 -6.261 1.00 65.44 96 GLY A C 1
ATOM 759 O O . GLY A 1 96 ? -49.563 15.962 -7.263 1.00 65.44 96 GLY A O 1
ATOM 760 N N . CYS A 1 97 ? -47.596 16.173 -6.218 1.00 73.00 97 CYS A N 1
ATOM 761 C CA . CYS A 1 97 ? -46.845 16.708 -7.320 1.00 73.00 97 CYS A CA 1
ATOM 762 C C . CYS A 1 97 ? -46.453 15.524 -8.203 1.00 73.00 97 CYS A C 1
ATOM 764 O O . CYS A 1 97 ? -45.620 14.699 -7.826 1.00 73.00 97 CYS A O 1
ATOM 766 N N . PHE A 1 98 ? -47.083 15.421 -9.367 1.00 67.38 98 PHE A N 1
ATOM 767 C CA . PHE A 1 98 ? -46.591 14.557 -10.428 1.00 67.38 98 PHE A CA 1
ATOM 768 C C . PHE A 1 98 ? -45.307 15.186 -10.973 1.00 67.38 98 PHE A C 1
ATOM 770 O O . PHE A 1 98 ? -45.292 16.375 -11.293 1.00 67.38 98 PHE A O 1
ATOM 777 N N . ILE A 1 99 ? -44.223 14.412 -11.028 1.00 60.09 99 ILE A N 1
ATOM 778 C CA . ILE A 1 99 ? -43.038 14.812 -11.788 1.00 60.09 99 ILE A CA 1
ATOM 779 C C . ILE A 1 99 ? -43.462 14.750 -13.257 1.00 60.09 99 ILE A C 1
ATOM 781 O O . ILE A 1 99 ? -43.784 13.667 -13.748 1.00 60.09 99 ILE A O 1
ATOM 785 N N . LEU A 1 100 ? -43.575 15.927 -13.877 1.00 56.19 100 LEU A N 1
ATOM 786 C CA . LEU A 1 100 ? -43.836 16.102 -15.307 1.00 56.19 100 LEU A CA 1
ATOM 787 C C . LEU A 1 100 ? -42.600 15.732 -16.129 1.00 56.19 100 LEU A C 1
ATOM 789 O O . LEU A 1 100 ? -41.481 16.070 -15.677 1.00 56.19 100 LEU A O 1
#